Protein AF-A0A2D4F5A1-F1 (afdb_monomer_lite)

pLDDT: mean 72.66, std 23.2, range [33.03, 98.44]

Foldseek 3Di:
DDDDDDPDDDDDDDDDDDPPPPPPPPPPPPVQLQAADALDDHDPPPDDHDLVRDPDPVLVVLACPCPPNQDDADPPQGSGDPCSVVVSVVVVVVRNVVSCCVVPVVVVDDPDDDDDDDDDDDDDDDDDDDDDDDPPPPDDPPDPPPPPDDDDD

Sequence (153 aa):
VHGIQDFKQGLSTPGTSGAKSSVTSKYKLKDSIYIFEEGSLPPYRQMFYQLCDLKVESLQKIIHRNDDMEASCTERDGWCLPKTNDELRDTMSLMIKQIIRSQRPALFRNPSNTTEGKEQLTFESGEEEEEEEEEEVFKPSDGSENEMETEIL

Organism: Micrurus corallinus (NCBI:txid54390)

Structure (mmCIF, N/CA/C/O backbone):
data_AF-A0A2D4F5A1-F1
#
_entry.id   AF-A0A2D4F5A1-F1
#
loop_
_atom_site.group_PDB
_atom_site.id
_atom_site.type_symbol
_atom_site.label_atom_id
_atom_site.label_alt_id
_atom_site.label_comp_id
_atom_site.label_asym_id
_atom_site.label_entity_id
_atom_site.label_seq_id
_atom_site.pdbx_PDB_ins_code
_atom_site.Cartn_x
_atom_site.Cartn_y
_atom_site.Cartn_z
_atom_site.occupancy
_atom_site.B_iso_or_equiv
_atom_site.auth_seq_id
_atom_site.auth_comp_id
_atom_site.auth_asym_id
_atom_site.auth_atom_id
_atom_site.pdbx_PDB_model_num
ATOM 1 N N . VAL A 1 1 ? -0.478 -40.375 -24.632 1.00 44.53 1 VAL A N 1
ATOM 2 C CA . VAL A 1 1 ? -1.552 -40.537 -23.629 1.00 44.53 1 VAL A CA 1
ATOM 3 C C . VAL A 1 1 ? -1.005 -41.374 -22.482 1.00 44.53 1 VAL A C 1
ATOM 5 O O . VAL A 1 1 ? -0.934 -42.583 -22.601 1.00 44.53 1 VAL A O 1
ATOM 8 N N . HIS A 1 2 ? -0.536 -40.709 -21.434 1.00 42.78 2 HIS A N 1
ATOM 9 C CA . HIS A 1 2 ? -0.188 -41.249 -20.115 1.00 42.78 2 HIS A CA 1
ATOM 10 C C . HIS A 1 2 ? -0.539 -40.077 -19.187 1.00 42.78 2 HIS A C 1
ATOM 12 O O . HIS A 1 2 ? -0.058 -38.981 -19.439 1.00 42.78 2 HIS A O 1
ATOM 18 N N . GLY A 1 3 ? -1.442 -40.115 -18.221 1.00 37.84 3 GLY A N 1
ATOM 19 C CA . GLY A 1 3 ? -2.014 -41.186 -17.420 1.00 37.84 3 GLY A CA 1
ATOM 20 C C . GLY A 1 3 ? -2.177 -40.529 -16.049 1.00 37.84 3 GLY A C 1
ATOM 21 O O . GLY A 1 3 ? -1.194 -40.377 -15.335 1.00 37.84 3 GLY A O 1
ATOM 22 N N . ILE A 1 4 ? -3.374 -40.005 -15.778 1.00 48.91 4 ILE A N 1
ATOM 23 C CA . ILE A 1 4 ? -3.739 -39.260 -14.564 1.00 48.91 4 ILE A CA 1
ATOM 24 C C . ILE A 1 4 ? -3.560 -40.180 -13.350 1.00 48.91 4 ILE A C 1
ATOM 26 O O . ILE A 1 4 ? -4.018 -41.321 -13.386 1.00 48.91 4 ILE A O 1
ATOM 30 N N . GLN A 1 5 ? -2.919 -39.696 -12.284 1.00 45.91 5 GLN A N 1
ATOM 31 C CA . GLN A 1 5 ? -2.978 -40.342 -10.972 1.00 45.91 5 GLN A CA 1
ATOM 32 C C . GLN A 1 5 ? -3.488 -39.343 -9.935 1.00 45.91 5 GLN A C 1
ATOM 34 O O . GLN A 1 5 ? -2.747 -38.522 -9.400 1.00 45.91 5 GLN A O 1
ATOM 39 N N . ASP A 1 6 ? -4.792 -39.439 -9.692 1.00 44.41 6 ASP A N 1
ATOM 40 C CA . ASP A 1 6 ? -5.491 -38.882 -8.544 1.00 44.41 6 ASP A CA 1
ATOM 41 C C . ASP A 1 6 ? -5.033 -39.582 -7.256 1.00 44.41 6 ASP A C 1
ATOM 43 O O . ASP A 1 6 ? -5.226 -40.786 -7.086 1.00 44.41 6 ASP A O 1
ATOM 47 N N . PHE A 1 7 ? -4.484 -38.826 -6.306 1.00 38.66 7 PHE A N 1
ATOM 48 C CA . PHE A 1 7 ? -4.280 -39.291 -4.932 1.00 38.66 7 PHE A CA 1
ATOM 49 C C . PHE A 1 7 ? -5.478 -38.876 -4.065 1.00 38.66 7 PHE A C 1
ATOM 51 O O . PHE A 1 7 ? -5.482 -37.839 -3.401 1.00 38.66 7 PHE A O 1
ATOM 58 N N . LYS A 1 8 ? -6.526 -39.704 -4.075 1.00 48.03 8 LYS A N 1
ATOM 59 C CA . LYS A 1 8 ? -7.667 -39.648 -3.147 1.00 48.03 8 LYS A CA 1
ATOM 60 C C . LYS A 1 8 ? -7.952 -41.059 -2.633 1.00 48.03 8 LYS A C 1
ATOM 62 O O . LYS A 1 8 ? -8.357 -41.898 -3.425 1.00 48.03 8 LYS A O 1
ATOM 67 N N . GLN A 1 9 ? -7.779 -41.247 -1.318 1.00 38.88 9 GLN A N 1
ATOM 68 C CA . GLN A 1 9 ? -8.237 -42.319 -0.396 1.00 38.88 9 GLN A CA 1
ATOM 69 C C . GLN A 1 9 ? -7.059 -42.645 0.542 1.00 38.88 9 GLN A C 1
ATOM 71 O O . GLN A 1 9 ? -5.950 -42.851 0.079 1.00 38.88 9 GLN A O 1
ATOM 76 N N . GLY A 1 10 ? -7.149 -42.650 1.867 1.00 33.03 10 GLY A N 1
ATOM 77 C CA . GLY A 1 10 ? -8.279 -42.797 2.772 1.00 33.03 10 GLY A CA 1
ATOM 78 C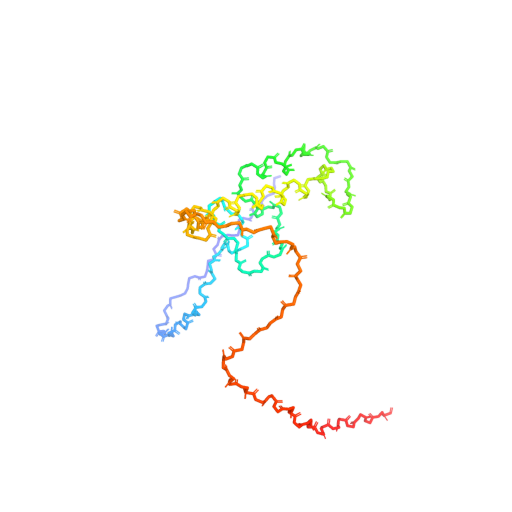 C . GLY A 1 10 ? -7.829 -43.784 3.852 1.00 33.03 10 GLY A C 1
ATOM 79 O O . GLY A 1 10 ? -7.678 -44.961 3.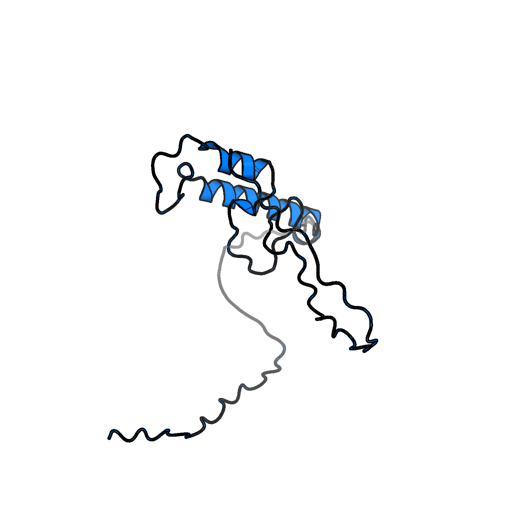555 1.00 33.03 10 GLY A O 1
ATOM 80 N N . LEU A 1 11 ? -7.590 -43.324 5.084 1.00 39.78 11 LEU A N 1
ATOM 81 C CA . LEU A 1 11 ? -7.474 -44.204 6.252 1.00 39.78 11 LEU A CA 1
ATOM 82 C C . LEU A 1 11 ? -8.548 -43.799 7.261 1.00 39.78 11 LEU A C 1
ATOM 84 O O . LEU A 1 11 ? -8.359 -42.928 8.106 1.00 39.78 11 LEU A O 1
ATOM 88 N N . SER A 1 12 ? -9.702 -44.439 7.126 1.00 41.38 12 SER A N 1
ATOM 89 C CA . SER A 1 12 ? -10.730 -44.493 8.156 1.00 41.38 12 SER A CA 1
ATOM 90 C C . SER A 1 12 ? -10.450 -45.733 9.003 1.00 41.38 12 SER A C 1
ATOM 92 O O . SER A 1 12 ? -10.564 -46.849 8.502 1.00 41.38 12 SER A O 1
ATOM 94 N N . THR A 1 13 ? -10.119 -45.563 10.280 1.00 45.59 13 THR A N 1
ATOM 95 C CA . THR A 1 13 ? -10.196 -46.643 11.278 1.00 45.59 13 THR A CA 1
ATOM 96 C C . THR A 1 13 ? -11.015 -46.166 12.477 1.00 45.59 13 THR A C 1
ATOM 98 O O . THR A 1 13 ? -10.824 -45.029 12.916 1.00 45.59 13 THR A O 1
ATOM 101 N N . PRO A 1 14 ? -11.942 -46.990 12.998 1.00 45.97 14 PRO A N 1
ATOM 102 C CA . PRO A 1 14 ? -12.907 -46.573 14.005 1.00 45.97 14 PRO A CA 1
ATOM 103 C C . PRO A 1 14 ? -12.347 -46.680 15.431 1.00 45.97 14 PRO A C 1
ATOM 105 O O . PRO A 1 14 ? -11.634 -47.619 15.761 1.00 45.97 14 PRO A O 1
ATOM 108 N N . GLY A 1 15 ? -12.771 -45.742 16.282 1.00 41.31 15 GLY A N 1
ATOM 109 C CA . GLY A 1 15 ? -13.062 -45.971 17.700 1.00 41.31 15 GLY A CA 1
ATOM 110 C C . GLY A 1 15 ? -11.898 -46.240 18.660 1.00 41.31 15 GLY A C 1
ATOM 111 O O . GLY A 1 15 ? -11.543 -47.384 18.912 1.00 41.31 15 GLY A O 1
ATOM 112 N N . THR A 1 16 ? -11.474 -45.204 19.387 1.00 38.31 16 THR A N 1
ATOM 113 C CA . THR A 1 16 ? -11.385 -45.324 20.850 1.00 38.31 16 THR A CA 1
ATOM 114 C C . THR A 1 16 ? -11.692 -43.981 21.504 1.00 38.31 16 THR A C 1
ATOM 116 O O . THR A 1 16 ? -11.058 -42.956 21.251 1.00 38.31 16 THR A O 1
ATOM 119 N N . SER A 1 17 ? -12.751 -43.986 22.303 1.00 52.12 17 SER A N 1
ATOM 120 C CA . SER A 1 17 ? -13.214 -42.898 23.148 1.00 52.12 17 SER A CA 1
ATOM 121 C C . SER A 1 17 ? -12.219 -42.672 24.284 1.00 52.12 17 SER A C 1
ATOM 123 O O . SER A 1 17 ? -12.350 -43.235 25.367 1.00 52.12 17 SER A O 1
ATOM 125 N N . GLY A 1 18 ? -11.220 -41.832 24.032 1.00 39.53 18 GLY A N 1
ATOM 126 C CA . GLY A 1 18 ? -10.459 -41.156 25.072 1.00 39.53 18 GLY A CA 1
ATOM 127 C C . GLY A 1 18 ? -10.901 -39.703 25.111 1.00 39.53 18 GLY A C 1
ATOM 128 O O . GLY A 1 18 ? -10.467 -38.916 24.272 1.00 39.53 18 GLY A O 1
ATOM 129 N N . ALA A 1 19 ? -11.759 -39.347 26.068 1.00 52.84 19 ALA A N 1
ATOM 130 C CA . ALA A 1 19 ? -12.048 -37.958 26.404 1.00 52.84 19 ALA A CA 1
ATOM 131 C C . ALA A 1 19 ? -10.779 -37.320 26.990 1.00 52.84 19 ALA A C 1
ATOM 133 O O . ALA A 1 19 ? -10.625 -37.171 28.198 1.00 52.84 19 ALA A O 1
ATOM 134 N N . LYS A 1 20 ? -9.828 -36.976 26.120 1.00 49.47 20 LYS A N 1
ATOM 135 C CA . LYS A 1 20 ? -8.809 -35.990 26.441 1.00 49.47 20 LYS A CA 1
ATOM 136 C C . LYS A 1 20 ? -9.538 -34.665 26.352 1.00 49.47 20 LYS A C 1
ATOM 138 O O . LYS A 1 20 ? -9.960 -34.277 25.262 1.00 49.47 20 LYS A O 1
ATOM 143 N N . SER A 1 21 ? -9.751 -34.014 27.494 1.00 54.91 21 SER A N 1
ATOM 144 C CA . SER A 1 21 ? -10.105 -32.604 27.494 1.00 54.91 21 SER A CA 1
ATOM 145 C C . SER A 1 21 ? -9.078 -31.918 26.602 1.00 54.91 21 SER A C 1
ATOM 147 O O . SER A 1 21 ? -7.882 -31.888 26.895 1.00 54.91 21 SER A O 1
ATOM 149 N N . SER A 1 22 ? -9.528 -31.466 25.432 1.00 50.56 22 SER A N 1
ATOM 150 C CA . SER A 1 22 ? -8.748 -30.519 24.663 1.00 50.56 22 SER A CA 1
ATOM 151 C C . SER A 1 22 ? -8.596 -29.347 25.612 1.00 50.56 22 SER A C 1
ATOM 153 O O . SER A 1 22 ? -9.583 -28.694 25.955 1.00 50.56 22 SER A O 1
ATOM 155 N N . VAL A 1 23 ? -7.385 -29.159 26.137 1.00 51.62 23 VAL A N 1
ATOM 156 C CA . VAL A 1 23 ? -7.003 -27.892 26.737 1.00 51.62 23 VAL A CA 1
ATOM 157 C C . VAL A 1 23 ? -7.197 -26.904 25.603 1.00 51.62 23 VAL A C 1
ATOM 159 O O . VAL A 1 23 ? -6.357 -26.782 24.715 1.00 51.62 23 VAL A O 1
ATOM 162 N N . THR A 1 24 ? -8.373 -26.284 25.561 1.00 52.59 24 THR A N 1
ATOM 163 C CA . THR A 1 24 ? -8.638 -25.193 24.647 1.00 52.59 24 THR A CA 1
ATOM 164 C C . THR A 1 24 ? -7.642 -24.135 25.056 1.00 52.59 24 THR A C 1
ATOM 166 O O . THR A 1 24 ? -7.783 -23.535 26.127 1.00 52.59 24 THR A O 1
ATOM 169 N N . SER A 1 25 ? -6.590 -23.976 24.253 1.00 54.03 25 SER A N 1
ATOM 170 C CA . SER A 1 25 ? -5.684 -22.852 24.391 1.00 54.03 25 SER A CA 1
ATOM 171 C C . SER A 1 25 ? -6.567 -21.613 24.489 1.00 54.03 25 SER A C 1
ATOM 173 O O . SER A 1 25 ? -7.383 -21.353 23.601 1.00 54.03 25 SER A O 1
ATOM 175 N N . LYS A 1 26 ? -6.476 -20.896 25.615 1.00 56.94 26 LYS A N 1
ATOM 176 C CA . LYS A 1 26 ? -7.265 -19.677 25.871 1.00 56.94 26 LYS A CA 1
ATOM 177 C C . LYS A 1 26 ? -7.001 -18.615 24.795 1.00 56.94 26 LYS A C 1
ATOM 179 O O . LYS A 1 26 ? -7.789 -17.695 24.609 1.00 56.94 26 LYS A O 1
ATOM 184 N N . TYR A 1 27 ? -5.920 -18.805 24.046 1.00 54.09 27 TYR A N 1
ATOM 185 C CA . TYR A 1 27 ? -5.581 -18.124 22.817 1.00 54.09 27 TYR A CA 1
ATOM 186 C C . TYR A 1 27 ? -6.184 -18.899 21.641 1.00 54.09 27 TYR A C 1
ATOM 188 O O . TYR A 1 27 ? -5.494 -19.646 20.948 1.00 54.09 27 TYR A O 1
ATOM 196 N N . LYS A 1 28 ? -7.488 -18.726 21.392 1.00 53.41 28 LYS A N 1
ATOM 197 C CA . LYS A 1 28 ? -7.970 -18.926 20.023 1.00 53.41 28 LYS A CA 1
ATOM 198 C C . LYS A 1 28 ? -7.262 -17.867 19.185 1.00 53.41 28 LYS A C 1
ATOM 200 O O . LYS A 1 28 ? -7.591 -16.687 19.318 1.00 53.41 28 LYS A O 1
ATOM 205 N N . LEU A 1 29 ? -6.258 -18.267 18.400 1.00 57.75 29 LEU A N 1
ATOM 206 C CA . LEU A 1 29 ? -5.740 -17.408 17.341 1.00 57.75 29 LEU A CA 1
ATOM 207 C C . LEU A 1 29 ? -6.965 -16.970 16.537 1.00 57.75 29 LEU A C 1
ATOM 209 O O . LEU A 1 29 ? -7.700 -17.803 16.016 1.00 57.75 29 LEU A O 1
ATOM 213 N N . LYS A 1 30 ? -7.256 -15.670 16.529 1.00 68.88 30 LYS A N 1
ATOM 214 C CA . LYS A 1 30 ? -8.197 -15.143 15.548 1.00 68.88 30 LYS A CA 1
ATOM 215 C C . LYS A 1 30 ? -7.456 -15.268 14.224 1.00 68.88 30 LYS A C 1
ATOM 217 O O . LYS A 1 30 ? -6.392 -14.670 14.086 1.00 68.88 30 LYS A O 1
ATOM 222 N N . ASP A 1 31 ? -7.984 -16.051 13.293 1.00 64.88 31 ASP A N 1
ATOM 223 C CA . ASP A 1 31 ? -7.270 -16.480 12.079 1.00 64.88 31 ASP A CA 1
ATOM 224 C C . ASP A 1 31 ? -6.872 -15.342 11.110 1.00 64.88 31 ASP A C 1
ATOM 226 O O . ASP A 1 31 ? -6.286 -15.604 10.063 1.00 64.88 31 ASP A O 1
ATOM 230 N N . SER A 1 32 ? -7.111 -14.076 11.472 1.00 76.06 32 SER A N 1
ATOM 231 C CA . SER A 1 32 ? -6.929 -12.904 10.608 1.00 76.06 32 SER A CA 1
ATOM 232 C C . SER A 1 32 ? -6.233 -11.715 11.286 1.00 76.06 32 SER A C 1
ATOM 234 O O . SER A 1 32 ? -6.372 -10.590 10.829 1.00 76.06 32 SER A O 1
ATOM 236 N N . ILE A 1 33 ? -5.490 -11.916 12.383 1.00 85.38 33 ILE A N 1
ATOM 237 C CA . ILE A 1 33 ? -4.768 -10.821 13.083 1.00 85.38 33 ILE A CA 1
ATOM 238 C C . ILE A 1 33 ? -3.767 -10.104 12.157 1.00 85.38 33 ILE A C 1
ATOM 240 O O . ILE A 1 33 ? -3.513 -8.916 12.324 1.00 85.38 33 ILE A O 1
ATOM 244 N N . TYR A 1 34 ? -3.221 -10.825 11.178 1.00 89.44 34 TYR A N 1
ATOM 245 C CA . TYR A 1 34 ? -2.264 -10.323 10.192 1.00 89.44 34 TYR A CA 1
ATOM 246 C C . TYR A 1 34 ? -2.929 -9.683 8.963 1.00 89.44 34 TYR A C 1
ATOM 248 O O . TYR A 1 34 ? -2.223 -9.171 8.106 1.00 89.44 34 TYR A O 1
ATOM 256 N N . ILE A 1 35 ? -4.262 -9.696 8.867 1.00 93.50 35 ILE A N 1
ATOM 257 C CA . ILE A 1 35 ? -5.007 -9.184 7.715 1.00 93.50 35 ILE A CA 1
ATOM 258 C C . ILE A 1 35 ? -5.531 -7.791 8.049 1.00 93.50 35 ILE A C 1
ATOM 260 O O . ILE A 1 35 ? -6.181 -7.596 9.076 1.00 93.50 35 ILE A O 1
ATOM 264 N N . PHE A 1 36 ? -5.268 -6.822 7.175 1.00 94.88 36 PHE A N 1
ATOM 265 C CA . PHE A 1 36 ? -5.829 -5.484 7.312 1.00 94.88 36 PHE A CA 1
ATOM 266 C C . PHE A 1 36 ? -7.137 -5.391 6.528 1.00 94.88 36 PHE A C 1
ATOM 268 O O . PHE A 1 36 ? -7.135 -5.424 5.297 1.00 94.88 36 PHE A O 1
ATOM 275 N N . GLU A 1 37 ? -8.248 -5.259 7.248 1.00 94.12 37 GLU A N 1
ATOM 276 C CA . GLU A 1 37 ? -9.594 -5.158 6.681 1.00 94.12 37 GLU A CA 1
ATOM 277 C C . GLU A 1 37 ? -10.252 -3.833 7.074 1.00 94.12 37 GLU A C 1
ATOM 279 O O . GLU A 1 37 ? -9.962 -3.241 8.121 1.00 94.12 37 GLU A O 1
ATOM 284 N N . GLU A 1 38 ? -11.170 -3.360 6.238 1.00 92.81 38 GLU A N 1
ATOM 285 C CA . GLU A 1 38 ? -11.874 -2.106 6.469 1.00 92.81 38 GLU A CA 1
ATOM 286 C C . GLU A 1 38 ? -12.675 -2.117 7.785 1.00 92.81 38 GLU A C 1
ATOM 288 O O . GLU A 1 38 ? -13.292 -3.109 8.166 1.00 92.81 38 GLU A O 1
ATOM 293 N N . GLY A 1 39 ? -12.645 -0.998 8.516 1.00 90.62 39 GLY A N 1
ATOM 294 C CA . GLY A 1 39 ? -13.347 -0.853 9.796 1.00 90.62 39 GLY A CA 1
ATOM 295 C C . GLY A 1 39 ? -12.665 -1.526 10.995 1.00 90.62 39 GLY A C 1
ATOM 296 O O . GLY A 1 39 ? -13.107 -1.329 12.131 1.00 90.62 39 GLY A O 1
ATOM 297 N N . SER A 1 40 ? -11.575 -2.268 10.780 1.00 89.00 40 SER A N 1
ATOM 298 C CA . SER A 1 40 ? -10.808 -2.914 11.846 1.00 89.00 40 SER A CA 1
ATOM 299 C C . SER A 1 40 ? -9.631 -2.053 12.319 1.00 89.00 40 SER A C 1
ATOM 301 O O . SER A 1 40 ? -8.981 -1.357 11.538 1.00 89.00 40 SER A O 1
ATOM 303 N N . LEU A 1 41 ? -9.355 -2.076 13.628 1.00 91.31 41 LEU A N 1
ATOM 304 C CA . LEU A 1 41 ? -8.119 -1.506 14.165 1.00 91.31 41 LEU A CA 1
ATOM 305 C C . LEU A 1 41 ? -7.028 -2.582 14.162 1.00 91.31 41 LEU A C 1
ATOM 307 O O . LEU A 1 41 ? -7.294 -3.686 14.647 1.00 91.31 41 LEU A O 1
ATOM 311 N N . PRO A 1 42 ? -5.807 -2.260 13.696 1.00 90.69 42 PRO A N 1
ATOM 312 C CA . PRO A 1 42 ? -4.665 -3.147 13.834 1.00 90.69 42 PRO A CA 1
ATOM 313 C C . PRO A 1 42 ? -4.463 -3.618 15.281 1.00 90.69 42 PRO A C 1
ATOM 315 O O . PRO A 1 42 ? -4.683 -2.842 16.220 1.00 90.69 42 PRO A O 1
ATOM 318 N N . PRO A 1 43 ? -3.985 -4.856 15.478 1.00 87.50 43 PRO A N 1
ATOM 319 C CA . PRO A 1 43 ? -3.498 -5.319 16.770 1.00 87.50 43 PRO A CA 1
ATOM 320 C C . PRO A 1 43 ? -2.427 -4.380 17.342 1.00 87.50 43 PRO A C 1
ATOM 322 O O . PRO A 1 43 ? -1.695 -3.708 16.609 1.00 87.50 43 PRO A O 1
ATOM 325 N N . TYR A 1 44 ? -2.317 -4.344 18.671 1.00 84.69 44 TYR A N 1
ATOM 326 C CA . TYR A 1 44 ? -1.329 -3.507 19.350 1.00 84.69 44 TYR A CA 1
ATOM 327 C C . TYR A 1 44 ? 0.090 -3.819 18.849 1.00 84.69 44 TYR A C 1
ATOM 329 O O . TYR A 1 44 ? 0.499 -4.978 18.836 1.00 84.69 44 TYR A O 1
ATOM 337 N N . ARG A 1 45 ? 0.831 -2.772 18.453 1.00 85.25 45 ARG A N 1
ATOM 338 C CA . ARG A 1 45 ? 2.199 -2.842 17.897 1.00 85.25 45 ARG A CA 1
ATOM 339 C C . ARG A 1 45 ? 2.339 -3.613 16.577 1.00 85.25 45 ARG A C 1
ATOM 341 O O . ARG A 1 45 ? 3.434 -4.071 16.263 1.00 85.25 45 ARG A O 1
ATOM 348 N N . GLN A 1 46 ? 1.288 -3.717 15.764 1.00 91.19 46 GLN A N 1
ATOM 349 C CA . GLN A 1 46 ? 1.445 -4.239 14.405 1.00 91.19 46 GLN A CA 1
ATOM 350 C C . GLN A 1 46 ? 2.294 -3.274 13.561 1.00 91.19 46 GLN A C 1
ATOM 352 O O . GLN A 1 46 ? 1.853 -2.175 13.229 1.00 91.19 46 GLN A O 1
ATOM 357 N N . MET A 1 47 ? 3.526 -3.676 13.237 1.00 89.94 47 MET A N 1
ATOM 358 C CA . MET A 1 47 ? 4.492 -2.817 12.534 1.00 89.94 47 MET A CA 1
ATOM 359 C C . MET A 1 47 ? 4.506 -3.015 11.015 1.00 89.94 47 MET A C 1
ATOM 361 O O . MET A 1 47 ? 4.911 -2.107 10.288 1.00 89.94 47 MET A O 1
ATOM 365 N N . PHE A 1 48 ? 4.089 -4.183 10.525 1.00 92.19 48 PHE A N 1
ATOM 366 C CA . PHE A 1 48 ? 4.177 -4.538 9.110 1.00 92.19 48 PHE A CA 1
ATOM 367 C C . PHE A 1 48 ? 2.985 -5.380 8.655 1.00 92.19 48 PHE A C 1
ATOM 369 O O . PHE A 1 48 ? 2.404 -6.126 9.437 1.00 92.19 48 PHE A O 1
ATOM 376 N N . TYR A 1 49 ? 2.657 -5.263 7.373 1.00 95.06 49 TYR A N 1
ATOM 377 C CA . TYR A 1 49 ? 1.698 -6.099 6.656 1.00 95.06 49 TYR A CA 1
ATOM 378 C C . TYR A 1 49 ? 2.338 -6.542 5.345 1.00 95.06 49 TYR A C 1
ATOM 380 O O . TYR A 1 49 ? 3.152 -5.802 4.783 1.00 95.06 49 TYR A O 1
ATOM 388 N N . GLN A 1 50 ? 1.968 -7.719 4.846 1.00 95.75 50 GLN A N 1
ATOM 389 C CA . GLN A 1 50 ? 2.282 -8.090 3.470 1.00 95.75 50 GLN A CA 1
ATOM 390 C C . GLN A 1 50 ? 1.237 -7.464 2.542 1.00 95.75 50 GLN A C 1
ATOM 392 O O . GLN A 1 50 ? 0.084 -7.285 2.928 1.00 95.75 50 GLN A O 1
ATOM 397 N N . LEU A 1 51 ? 1.617 -7.132 1.305 1.00 97.25 51 LEU A N 1
ATOM 398 C CA . LEU A 1 51 ? 0.690 -6.497 0.357 1.00 97.25 51 LEU A CA 1
ATOM 399 C C . LEU A 1 51 ? -0.543 -7.375 0.071 1.00 97.25 51 LEU A C 1
ATOM 401 O O . LEU A 1 51 ? -1.650 -6.857 -0.054 1.00 97.25 51 LEU A O 1
ATOM 405 N N . CYS A 1 52 ? -0.375 -8.702 0.056 1.00 96.25 52 CYS A N 1
ATOM 406 C CA . CYS A 1 52 ? -1.470 -9.665 -0.102 1.00 96.25 52 CYS A CA 1
ATOM 407 C C . CYS A 1 52 ? -2.441 -9.713 1.091 1.00 96.25 52 CYS A C 1
ATOM 409 O O . CYS A 1 52 ? -3.564 -10.194 0.941 1.00 96.25 52 CYS A O 1
ATOM 411 N N . ASP A 1 53 ? -2.038 -9.197 2.254 1.00 95.81 53 ASP A N 1
ATOM 412 C CA . ASP A 1 53 ? -2.860 -9.174 3.467 1.00 95.81 53 ASP A CA 1
ATOM 413 C C . ASP A 1 53 ? -3.685 -7.883 3.597 1.00 95.81 53 ASP A C 1
ATOM 415 O O . ASP A 1 53 ? -4.508 -7.755 4.507 1.00 95.81 53 ASP A O 1
ATOM 419 N N . LEU A 1 54 ? -3.491 -6.914 2.694 1.00 96.88 54 LEU A N 1
ATOM 420 C CA . LEU A 1 54 ? -4.217 -5.643 2.682 1.00 96.88 54 LEU A CA 1
ATOM 421 C C . LEU A 1 54 ? -5.559 -5.779 1.952 1.00 96.88 54 LEU A C 1
ATOM 423 O O . LEU A 1 54 ? -5.697 -5.364 0.805 1.00 96.88 54 LEU A O 1
ATOM 427 N N . LYS A 1 55 ? -6.585 -6.320 2.607 1.00 95.81 55 LYS A N 1
ATOM 428 C CA . LYS A 1 55 ? -7.905 -6.578 2.002 1.00 95.81 55 LYS A CA 1
ATOM 429 C C . LYS A 1 55 ? -8.836 -5.364 2.056 1.00 95.81 55 LYS A C 1
ATOM 431 O O . LYS A 1 55 ? -9.941 -5.419 2.591 1.00 95.81 55 LYS A O 1
ATOM 436 N N . VAL A 1 56 ? -8.382 -4.257 1.477 1.00 96.81 56 VAL A N 1
ATOM 437 C CA . VAL A 1 56 ? -9.163 -3.024 1.307 1.00 96.81 56 VAL A CA 1
ATOM 438 C C . VAL A 1 56 ? -9.085 -2.612 -0.154 1.00 96.81 56 VAL A C 1
ATOM 440 O O . VAL A 1 56 ? -7.993 -2.457 -0.693 1.00 96.81 56 VAL A O 1
ATOM 443 N N . GLU A 1 57 ? -10.233 -2.403 -0.798 1.00 98.06 57 GLU A N 1
ATOM 444 C CA . GLU A 1 57 ? -10.308 -2.174 -2.247 1.00 98.06 57 GLU A CA 1
ATOM 445 C C . GLU A 1 57 ? -9.462 -0.975 -2.709 1.00 98.06 57 GLU A C 1
ATOM 447 O O . GLU A 1 57 ? -8.769 -1.049 -3.722 1.00 98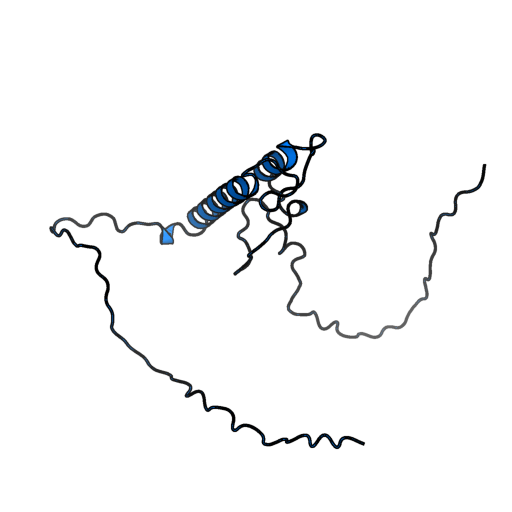.06 57 GLU A O 1
ATOM 452 N N . SER A 1 58 ? -9.474 0.128 -1.957 1.00 97.69 58 SER A N 1
ATOM 453 C CA . SER A 1 58 ? -8.669 1.314 -2.269 1.00 97.69 58 SER A CA 1
ATOM 454 C C . SER A 1 58 ? -7.162 1.050 -2.182 1.00 97.69 58 SER A C 1
ATOM 456 O O . SER A 1 58 ? -6.421 1.535 -3.033 1.00 97.69 58 SER A O 1
ATOM 458 N N . LEU A 1 59 ? -6.709 0.251 -1.209 1.00 98.31 59 LEU A N 1
ATOM 459 C CA . LEU A 1 59 ? -5.302 -0.140 -1.067 1.00 98.31 59 LEU A CA 1
ATOM 460 C C . LEU A 1 59 ? -4.885 -1.116 -2.171 1.00 98.31 59 LEU A C 1
ATOM 462 O O . LEU A 1 59 ? -3.838 -0.934 -2.784 1.00 98.31 59 LEU A O 1
ATOM 466 N N . GLN A 1 60 ? -5.729 -2.101 -2.482 1.00 98.38 60 GLN A N 1
ATOM 467 C CA . GLN A 1 60 ? -5.498 -3.040 -3.583 1.00 98.38 60 GLN A CA 1
ATOM 468 C C . GLN A 1 60 ? -5.368 -2.298 -4.920 1.00 98.38 60 GLN A C 1
ATOM 470 O O . GLN A 1 60 ? -4.436 -2.551 -5.676 1.00 98.38 60 GLN A O 1
ATOM 475 N N . LYS A 1 61 ? -6.212 -1.289 -5.179 1.00 98.44 61 LYS A N 1
ATOM 476 C CA . LYS A 1 61 ? -6.087 -0.424 -6.367 1.00 98.44 61 LYS A CA 1
ATOM 477 C C . LYS A 1 61 ? -4.750 0.309 -6.456 1.00 98.44 61 LYS A C 1
ATOM 479 O O . LYS A 1 61 ? -4.324 0.609 -7.563 1.00 98.44 61 LYS A O 1
ATOM 484 N N . ILE A 1 62 ? -4.127 0.650 -5.327 1.00 98.38 62 ILE A N 1
ATOM 485 C CA . ILE A 1 62 ? -2.804 1.291 -5.288 1.00 98.38 62 ILE A CA 1
ATOM 486 C C . ILE A 1 62 ? -1.708 0.263 -5.596 1.00 98.38 62 ILE A C 1
ATOM 488 O O . ILE A 1 62 ? -0.819 0.548 -6.395 1.00 98.38 62 ILE A O 1
ATOM 492 N N . ILE A 1 63 ? -1.802 -0.933 -5.007 1.00 98.25 63 ILE A N 1
ATOM 493 C CA . ILE A 1 63 ? -0.845 -2.035 -5.197 1.00 98.25 63 ILE A CA 1
ATOM 494 C C . ILE A 1 63 ? -0.806 -2.470 -6.664 1.00 98.25 63 ILE A C 1
ATOM 496 O O . ILE A 1 63 ? 0.271 -2.547 -7.247 1.00 98.25 63 ILE A O 1
ATOM 500 N N . HIS A 1 64 ? -1.979 -2.658 -7.270 1.00 97.94 64 HIS A N 1
ATOM 501 C CA . HIS A 1 64 ? -2.131 -3.208 -8.618 1.00 97.94 64 HIS A CA 1
ATOM 502 C C . HIS A 1 64 ? -1.871 -2.215 -9.763 1.00 97.94 64 HIS A C 1
ATOM 504 O O . HIS A 1 64 ? -2.137 -2.509 -10.926 1.00 97.94 64 HIS A O 1
ATOM 510 N N . ARG A 1 65 ? -1.368 -1.004 -9.480 1.00 97.81 65 ARG A N 1
ATOM 511 C CA . ARG A 1 65 ? -1.119 0.013 -10.525 1.00 97.81 65 ARG A CA 1
ATOM 512 C C . ARG A 1 65 ? -0.023 -0.373 -11.515 1.00 97.81 65 ARG A C 1
ATOM 514 O O . ARG A 1 65 ? 0.055 0.257 -12.567 1.00 97.81 65 ARG A O 1
ATOM 521 N N . ASN A 1 66 ? 0.839 -1.318 -11.147 1.00 97.38 66 ASN A N 1
ATOM 522 C CA . ASN A 1 66 ? 1.992 -1.726 -11.945 1.00 97.38 66 ASN A CA 1
ATOM 523 C C . ASN A 1 66 ? 1.903 -3.163 -12.463 1.00 97.38 66 ASN A C 1
ATOM 525 O O . ASN A 1 66 ? 2.889 -3.639 -13.021 1.00 97.38 66 ASN A O 1
ATOM 529 N N . ASP A 1 67 ? 0.774 -3.838 -12.249 1.00 97.31 67 ASP A N 1
ATOM 530 C CA . ASP A 1 67 ? 0.615 -5.241 -12.624 1.00 97.31 67 ASP A CA 1
ATOM 531 C C . ASP A 1 67 ? 0.918 -5.443 -14.113 1.00 97.31 67 ASP A C 1
ATOM 533 O O . ASP A 1 67 ? 0.486 -4.659 -14.964 1.00 97.31 67 ASP A O 1
ATOM 537 N N . ASP A 1 68 ? 1.680 -6.495 -14.411 1.00 97.44 68 ASP A N 1
ATOM 538 C CA . ASP A 1 68 ? 2.147 -6.882 -15.749 1.00 97.44 68 ASP A CA 1
ATOM 539 C C . ASP A 1 68 ? 3.061 -5.844 -16.442 1.00 97.44 68 ASP A C 1
ATOM 541 O O . ASP A 1 68 ? 3.445 -6.011 -17.606 1.00 97.44 68 ASP A O 1
ATOM 545 N N . MET A 1 69 ? 3.433 -4.769 -15.743 1.00 96.88 69 MET A N 1
ATOM 546 C CA . MET A 1 69 ? 4.300 -3.687 -16.222 1.00 96.88 69 MET A CA 1
ATOM 547 C C . MET A 1 69 ? 5.615 -3.589 -15.433 1.00 96.88 69 MET A C 1
ATOM 549 O O . MET A 1 69 ? 6.403 -2.656 -15.629 1.00 96.88 69 MET A O 1
ATOM 553 N N . GLU A 1 70 ? 5.891 -4.544 -14.546 1.00 96.19 70 GLU A N 1
ATOM 554 C CA . GLU A 1 70 ? 7.045 -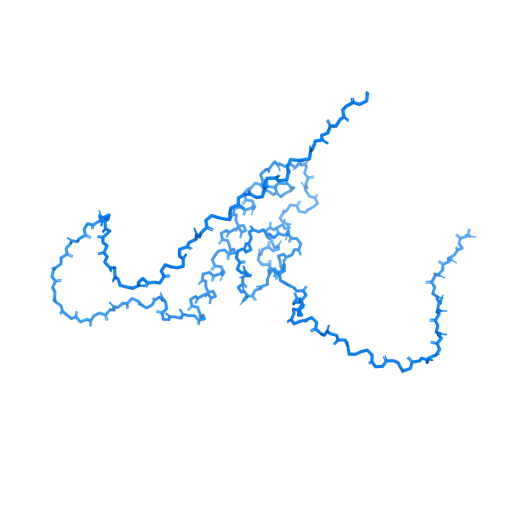4.524 -13.658 1.00 96.19 70 GLU A CA 1
ATOM 555 C C . GLU A 1 70 ? 8.361 -4.760 -14.415 1.00 96.19 70 GLU A C 1
ATOM 557 O O . GLU A 1 70 ? 8.687 -5.869 -14.834 1.00 96.19 70 GLU A O 1
ATOM 562 N N . ALA A 1 71 ? 9.167 -3.705 -14.561 1.00 95.81 71 ALA A N 1
ATOM 563 C CA . ALA A 1 71 ? 10.465 -3.785 -15.239 1.00 95.81 71 ALA A CA 1
ATOM 564 C C . ALA A 1 71 ? 11.660 -3.933 -14.278 1.00 95.81 71 ALA A C 1
ATOM 566 O O . ALA A 1 71 ? 12.688 -4.503 -14.643 1.00 95.81 71 ALA A O 1
ATOM 567 N N . SER A 1 72 ? 11.559 -3.398 -13.058 1.00 96.00 72 SER A N 1
ATOM 568 C CA . SER A 1 72 ? 12.659 -3.383 -12.087 1.00 96.00 72 SER A CA 1
ATOM 569 C C . SER A 1 72 ? 12.152 -3.336 -10.651 1.00 96.00 72 SER A C 1
ATOM 571 O O . SER A 1 72 ? 11.182 -2.635 -10.370 1.00 96.00 72 SER A O 1
ATOM 573 N N . CYS A 1 73 ? 12.866 -4.004 -9.747 1.00 97.62 73 CYS A N 1
ATOM 574 C CA . CYS A 1 73 ? 12.609 -3.977 -8.311 1.00 97.62 73 CYS A CA 1
ATOM 575 C C . CYS A 1 73 ? 13.531 -2.964 -7.618 1.00 97.62 73 CYS A C 1
ATOM 577 O O . CYS A 1 73 ? 14.746 -3.002 -7.815 1.00 97.62 73 CYS A O 1
ATOM 579 N N . THR A 1 74 ? 12.968 -2.065 -6.811 1.00 97.44 74 THR A N 1
ATOM 580 C CA . THR A 1 74 ? 13.716 -1.051 -6.049 1.00 97.44 74 THR A CA 1
ATOM 581 C C . THR A 1 74 ? 13.796 -1.407 -4.565 1.00 97.44 74 THR A C 1
ATOM 583 O O . THR A 1 74 ? 12.913 -2.074 -4.034 1.00 97.44 74 THR A O 1
ATOM 586 N N . GLU A 1 75 ? 14.817 -0.917 -3.855 1.00 97.38 75 GLU A N 1
ATOM 587 C CA . GLU A 1 75 ? 14.960 -1.157 -2.407 1.00 97.38 75 GLU A CA 1
ATOM 588 C C . GLU A 1 75 ? 13.812 -0.557 -1.574 1.00 97.38 75 GLU A C 1
ATOM 590 O O . GLU A 1 75 ? 13.477 -1.085 -0.517 1.00 97.38 75 GLU A O 1
ATOM 595 N N . ARG A 1 76 ? 13.206 0.545 -2.039 1.00 96.00 76 ARG A N 1
ATOM 596 C CA . ARG A 1 76 ? 12.181 1.290 -1.288 1.00 96.00 76 ARG A CA 1
ATOM 597 C C . ARG A 1 76 ? 10.762 0.783 -1.535 1.00 96.00 76 ARG A C 1
ATOM 599 O O . ARG A 1 76 ? 10.007 0.615 -0.583 1.00 96.00 76 ARG A O 1
ATOM 606 N N . ASP A 1 77 ? 10.395 0.586 -2.799 1.00 97.06 77 ASP A N 1
ATOM 607 C CA . ASP A 1 77 ? 9.015 0.295 -3.213 1.00 97.06 77 ASP A CA 1
ATOM 608 C C . ASP A 1 77 ? 8.862 -1.117 -3.808 1.00 97.06 77 ASP A C 1
ATOM 610 O O . ASP A 1 77 ? 7.764 -1.524 -4.189 1.00 97.06 77 ASP A O 1
ATOM 614 N N . GLY A 1 78 ? 9.949 -1.893 -3.874 1.00 96.62 78 GLY A N 1
ATOM 615 C CA . GLY A 1 78 ? 9.937 -3.224 -4.466 1.00 96.62 78 GLY A CA 1
ATOM 616 C C . GLY A 1 78 ? 9.562 -3.166 -5.945 1.00 96.62 78 GLY A C 1
ATOM 617 O O . GLY A 1 78 ? 10.112 -2.360 -6.698 1.00 96.62 78 GLY A O 1
ATOM 618 N N . TRP A 1 79 ? 8.620 -4.022 -6.342 1.00 97.75 79 TRP A N 1
ATOM 619 C CA . TRP A 1 79 ? 8.065 -4.100 -7.698 1.00 97.75 79 TRP A CA 1
ATOM 620 C C . TRP A 1 79 ? 6.952 -3.080 -7.979 1.00 97.75 79 TRP A C 1
ATOM 622 O O . TRP A 1 79 ? 6.477 -2.979 -9.110 1.00 97.75 79 TRP A O 1
ATOM 632 N N . CYS A 1 80 ? 6.524 -2.324 -6.970 1.00 97.69 80 CYS A N 1
ATOM 633 C CA . CYS A 1 80 ? 5.504 -1.301 -7.140 1.00 97.69 80 CYS A CA 1
ATOM 634 C C . CYS A 1 80 ? 6.093 -0.007 -7.727 1.00 97.69 80 CYS A C 1
ATOM 636 O O . CYS A 1 80 ? 7.307 0.202 -7.768 1.00 97.69 80 CYS A O 1
ATOM 638 N N . LEU A 1 81 ? 5.212 0.904 -8.149 1.00 97.38 81 LEU A N 1
ATOM 639 C CA . LEU A 1 81 ? 5.616 2.240 -8.587 1.00 97.38 81 LEU A CA 1
ATOM 640 C C . LEU A 1 81 ? 6.263 3.034 -7.432 1.00 97.38 81 LEU A C 1
ATOM 642 O O . LEU A 1 81 ? 5.925 2.807 -6.265 1.00 97.38 81 LEU A O 1
ATOM 646 N N . PRO A 1 82 ? 7.142 4.011 -7.723 1.00 97.88 82 PRO A N 1
ATOM 647 C CA . PRO A 1 82 ? 7.736 4.855 -6.691 1.00 97.88 82 PRO A CA 1
ATOM 648 C C . PRO A 1 82 ? 6.684 5.513 -5.788 1.00 97.88 82 PRO A C 1
ATOM 650 O O . PRO A 1 82 ? 5.691 6.043 -6.289 1.00 97.88 82 PRO A O 1
ATOM 653 N N . LYS A 1 83 ? 6.949 5.550 -4.475 1.00 97.88 83 LYS A N 1
ATOM 654 C CA . LYS A 1 83 ? 6.071 6.100 -3.417 1.00 97.88 83 LYS A CA 1
ATOM 655 C C . LYS A 1 83 ? 4.814 5.285 -3.101 1.00 97.88 83 LYS A C 1
ATOM 657 O O . LYS A 1 83 ? 4.004 5.735 -2.289 1.00 97.88 83 LYS A O 1
ATOM 662 N N . THR A 1 84 ? 4.653 4.093 -3.674 1.00 98.12 84 THR A N 1
ATOM 663 C CA . THR A 1 84 ? 3.518 3.216 -3.347 1.00 98.12 84 THR A CA 1
ATOM 664 C C . THR A 1 84 ? 3.470 2.928 -1.844 1.00 98.12 84 THR A C 1
ATOM 666 O O . THR A 1 84 ? 2.398 2.981 -1.244 1.00 98.12 84 THR A O 1
ATOM 669 N N . ASN A 1 85 ? 4.620 2.683 -1.199 1.00 97.50 85 ASN A N 1
ATOM 670 C CA . ASN A 1 85 ? 4.645 2.387 0.237 1.00 97.50 85 ASN A CA 1
ATOM 671 C C . ASN A 1 85 ? 4.155 3.569 1.093 1.00 97.50 85 ASN A C 1
ATOM 673 O O . ASN A 1 85 ? 3.405 3.365 2.047 1.00 97.50 85 ASN A O 1
ATOM 677 N N . ASP A 1 86 ? 4.545 4.793 0.730 1.00 98.12 86 ASP A N 1
ATOM 678 C CA . ASP A 1 86 ? 4.140 6.014 1.433 1.00 98.12 86 ASP A CA 1
ATOM 679 C C . ASP A 1 86 ? 2.626 6.248 1.285 1.00 98.12 86 ASP A C 1
ATOM 681 O O . ASP A 1 86 ? 1.928 6.451 2.279 1.00 98.12 86 ASP A O 1
ATOM 685 N N . GLU A 1 87 ? 2.089 6.113 0.066 1.00 98.31 87 GLU A N 1
ATOM 686 C CA . GLU A 1 87 ? 0.654 6.278 -0.208 1.00 98.31 87 GLU A CA 1
ATOM 687 C C . GLU A 1 87 ? -0.205 5.258 0.558 1.00 98.31 87 GLU A C 1
ATOM 689 O O . GLU A 1 87 ? -1.254 5.605 1.112 1.00 98.31 87 GLU A O 1
ATOM 694 N N . LEU A 1 88 ? 0.255 4.005 0.651 1.00 98.12 88 LEU A N 1
ATOM 695 C CA . LEU A 1 88 ? -0.405 2.973 1.452 1.00 98.12 88 LEU A CA 1
ATOM 696 C C . LEU A 1 88 ? -0.401 3.334 2.943 1.00 98.12 88 LEU A C 1
ATOM 698 O O . LEU A 1 88 ? -1.449 3.265 3.589 1.00 98.12 88 LEU A O 1
ATOM 702 N N . ARG A 1 89 ? 0.746 3.759 3.493 1.00 97.44 89 ARG A N 1
ATOM 703 C CA . ARG A 1 89 ? 0.864 4.152 4.910 1.00 97.44 89 ARG A CA 1
ATOM 704 C C . ARG A 1 89 ? -0.038 5.326 5.258 1.00 97.44 89 ARG A C 1
ATOM 706 O O . ARG A 1 89 ? -0.708 5.283 6.294 1.00 97.44 89 ARG A O 1
ATOM 713 N N . ASP A 1 90 ? -0.080 6.344 4.408 1.00 98.25 90 ASP A N 1
ATOM 714 C CA . ASP A 1 90 ? -0.916 7.526 4.611 1.00 98.25 90 ASP A CA 1
ATOM 715 C C . ASP A 1 90 ? -2.402 7.164 4.567 1.00 98.25 90 ASP A C 1
ATOM 717 O O . ASP A 1 90 ? -3.172 7.555 5.452 1.00 98.25 90 ASP A O 1
ATOM 721 N N . THR A 1 91 ? -2.795 6.338 3.593 1.00 98.06 91 THR A N 1
ATOM 722 C CA . THR A 1 91 ? -4.176 5.867 3.446 1.00 98.06 91 THR A CA 1
ATOM 723 C C . THR A 1 91 ? -4.606 5.034 4.654 1.00 98.06 91 THR A C 1
ATOM 725 O O . THR A 1 91 ? -5.628 5.331 5.276 1.00 98.06 91 THR A O 1
ATOM 728 N N . MET A 1 92 ? -3.803 4.046 5.063 1.00 97.19 92 MET A N 1
ATOM 729 C CA . MET A 1 92 ? -4.076 3.230 6.253 1.00 97.19 92 MET A CA 1
ATOM 730 C C . MET A 1 92 ? -4.151 4.087 7.522 1.00 97.19 92 MET A C 1
ATOM 732 O O . MET A 1 92 ? -5.055 3.914 8.340 1.00 97.19 92 MET A O 1
ATOM 736 N N . SER A 1 93 ? -3.244 5.054 7.676 1.00 95.75 93 SER A N 1
ATOM 737 C CA . SER A 1 93 ? -3.239 5.974 8.817 1.00 95.75 93 SER A CA 1
ATOM 738 C C . SER A 1 93 ? -4.514 6.811 8.881 1.00 95.75 93 SER A C 1
ATOM 740 O O . SER A 1 93 ? -5.062 7.022 9.966 1.00 95.75 93 SER A O 1
ATOM 742 N N . LEU A 1 94 ? -5.009 7.282 7.734 1.00 96.81 94 LEU A N 1
ATOM 743 C CA . LEU A 1 94 ? -6.266 8.018 7.658 1.00 96.81 94 LEU A CA 1
ATOM 744 C C . LEU A 1 94 ? -7.458 7.130 8.034 1.00 96.81 94 LEU A C 1
ATOM 746 O O . LEU A 1 94 ? -8.274 7.546 8.858 1.00 96.81 94 LEU A O 1
ATOM 750 N N . MET A 1 95 ? -7.521 5.907 7.502 1.00 96.75 95 MET A N 1
ATOM 751 C CA . MET A 1 95 ? -8.567 4.936 7.841 1.00 96.75 95 MET A CA 1
ATOM 752 C C . MET A 1 95 ? -8.593 4.650 9.346 1.00 96.75 95 MET A C 1
ATOM 754 O O . MET A 1 95 ? -9.641 4.740 9.982 1.00 96.75 95 MET A O 1
ATOM 758 N N . ILE A 1 96 ? -7.433 4.396 9.955 1.00 95.00 96 ILE A N 1
ATOM 759 C CA . ILE A 1 96 ? -7.317 4.151 11.399 1.00 95.00 96 ILE A CA 1
ATOM 760 C C . ILE A 1 96 ? -7.801 5.369 12.194 1.00 95.00 96 ILE A C 1
ATOM 762 O O . ILE A 1 96 ? -8.617 5.224 13.105 1.00 95.00 96 ILE A O 1
ATOM 766 N N . LYS A 1 97 ? -7.362 6.584 11.837 1.00 94.12 97 LYS A N 1
ATOM 767 C CA . LYS A 1 97 ? -7.819 7.824 12.491 1.00 94.12 97 LYS A CA 1
ATOM 768 C C . LYS A 1 97 ? -9.339 7.978 12.405 1.00 94.12 97 LYS A C 1
ATOM 770 O O . LYS A 1 97 ? -9.962 8.351 13.397 1.00 94.12 97 LYS A O 1
ATOM 775 N N . GLN A 1 98 ? -9.940 7.678 11.255 1.00 95.12 98 GLN A N 1
ATOM 776 C CA . GLN A 1 98 ? -11.393 7.712 11.075 1.00 95.12 98 GLN A CA 1
ATOM 777 C C . GLN A 1 98 ? -12.096 6.687 11.971 1.00 95.12 98 GLN A C 1
ATOM 779 O O . GLN A 1 98 ? -13.042 7.044 12.669 1.00 95.12 98 GLN A O 1
ATOM 784 N N . ILE A 1 99 ? -11.595 5.450 12.033 1.00 94.56 99 ILE A N 1
ATOM 785 C CA . ILE A 1 99 ? -12.159 4.395 12.885 1.00 94.56 99 ILE A CA 1
ATOM 786 C C . ILE A 1 99 ? -12.108 4.802 14.365 1.00 94.56 99 ILE A C 1
ATOM 788 O O . ILE A 1 99 ? -13.120 4.702 15.061 1.00 94.56 99 ILE A O 1
ATOM 792 N N . ILE A 1 100 ? -10.971 5.314 14.854 1.00 92.88 100 ILE A N 1
ATOM 793 C CA . ILE A 1 100 ? -10.836 5.744 16.257 1.00 92.88 100 ILE A CA 1
ATOM 794 C C . ILE A 1 100 ? -11.795 6.905 16.559 1.00 92.88 100 ILE A C 1
ATOM 796 O O . ILE A 1 100 ? -12.463 6.874 17.592 1.00 92.88 100 ILE A O 1
ATOM 800 N N . ARG A 1 101 ? -11.912 7.899 15.666 1.00 92.81 101 ARG A N 1
ATOM 801 C CA . ARG A 1 101 ? -12.845 9.031 15.839 1.00 92.81 101 ARG A CA 1
ATOM 802 C C . ARG A 1 101 ? -14.301 8.572 15.920 1.00 92.81 101 ARG A C 1
ATOM 804 O O . ARG A 1 101 ? -15.047 9.101 16.738 1.00 92.81 101 ARG A O 1
ATOM 811 N N . SER A 1 102 ? -14.682 7.578 15.120 1.00 91.69 102 SER A N 1
ATOM 812 C CA . SER A 1 102 ? -16.033 7.011 15.125 1.00 91.69 102 SER A CA 1
ATOM 813 C C . SER A 1 102 ? -16.318 6.157 16.364 1.00 91.69 102 SER A C 1
ATOM 815 O O . SER A 1 102 ? -17.402 6.247 16.930 1.00 91.69 102 SER A O 1
ATOM 817 N N . GLN A 1 103 ? -15.358 5.342 16.815 1.00 90.25 103 GLN A N 1
ATOM 818 C CA . GLN A 1 103 ? -15.547 4.440 17.961 1.00 90.25 103 GLN A CA 1
ATOM 819 C C . GLN A 1 103 ? -15.367 5.129 19.321 1.00 90.25 103 GLN A C 1
ATOM 821 O O . GLN A 1 103 ? -15.943 4.690 20.315 1.00 90.25 103 GLN A O 1
ATOM 826 N N . ARG A 1 104 ? -14.548 6.185 19.395 1.00 87.38 104 ARG A N 1
ATOM 827 C CA . ARG A 1 104 ? -14.216 6.901 20.639 1.00 87.38 104 ARG A CA 1
ATOM 828 C C . ARG A 1 104 ? -14.312 8.422 20.456 1.00 87.38 104 ARG A C 1
ATOM 830 O O . ARG A 1 104 ? -13.301 9.117 20.573 1.00 87.38 104 ARG A O 1
ATOM 837 N N . PRO A 1 105 ? -1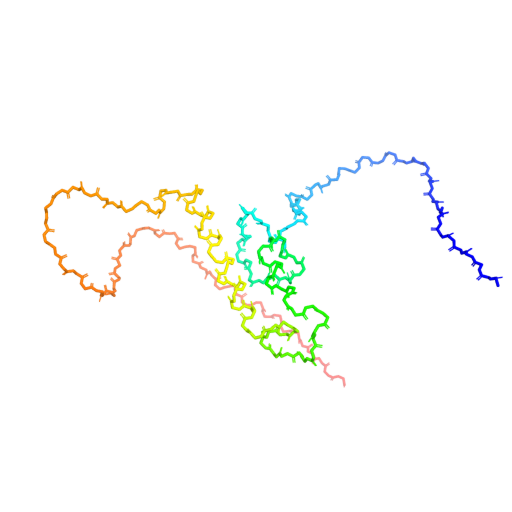5.515 8.975 20.218 1.00 80.00 105 PRO A N 1
ATOM 838 C CA . PRO A 1 105 ? -15.687 10.407 19.960 1.00 80.00 105 PRO A CA 1
ATOM 839 C C . PRO A 1 105 ? -15.263 11.290 21.145 1.00 80.00 105 PRO A C 1
ATOM 841 O O . PRO A 1 105 ? -14.812 12.415 20.943 1.00 80.00 105 PRO A O 1
ATOM 844 N N . ALA A 1 106 ? -15.350 10.777 22.379 1.00 79.38 106 ALA A N 1
ATOM 845 C CA . ALA A 1 106 ? -14.961 11.502 23.589 1.00 79.38 106 ALA A CA 1
ATOM 846 C C . ALA A 1 106 ? -13.466 11.872 23.633 1.00 79.38 106 ALA A C 1
ATOM 848 O O . ALA A 1 106 ? -13.134 12.924 24.165 1.00 79.38 106 ALA A O 1
ATOM 849 N N . LEU A 1 107 ? -12.580 11.072 23.018 1.00 74.75 107 LEU A N 1
ATOM 850 C CA . LEU A 1 107 ? -11.139 11.367 22.953 1.00 74.75 107 LEU A CA 1
ATOM 851 C C . LEU A 1 107 ? -10.807 12.577 22.064 1.00 74.75 107 LEU A C 1
ATOM 853 O O . LEU A 1 107 ? -9.691 13.079 22.103 1.00 74.75 107 LEU A O 1
ATOM 857 N N . PHE A 1 108 ? -11.762 13.038 21.252 1.00 70.50 108 PHE A N 1
ATOM 858 C CA . PHE A 1 108 ? -11.578 14.145 20.312 1.00 70.50 108 PHE A CA 1
ATOM 859 C C . PHE A 1 108 ? -12.533 15.313 20.575 1.00 70.50 108 PHE A C 1
ATOM 861 O O . PHE A 1 108 ? -12.667 16.200 19.730 1.00 70.50 108 PHE A O 1
ATOM 868 N N . ARG A 1 109 ? -13.226 15.321 21.719 1.00 74.88 109 ARG A N 1
ATOM 869 C CA . ARG A 1 109 ? -14.071 16.445 22.113 1.00 74.88 109 ARG A CA 1
ATOM 870 C C . ARG A 1 109 ? -13.192 17.517 22.750 1.00 74.88 109 ARG A C 1
ATOM 872 O O . ARG A 1 109 ? -12.761 17.363 23.887 1.00 74.88 109 ARG A O 1
ATOM 879 N N . ASN A 1 110 ? -12.954 18.612 22.032 1.00 68.69 110 ASN A N 1
ATOM 880 C CA . ASN A 1 110 ? -12.360 19.800 22.638 1.00 68.69 110 ASN A CA 1
ATOM 881 C C . ASN A 1 110 ? -13.297 20.325 23.745 1.00 68.69 110 ASN A C 1
ATOM 883 O O . ASN A 1 110 ? -14.514 20.380 23.525 1.00 68.69 110 ASN A O 1
ATOM 887 N N . PRO A 1 111 ? -12.773 20.739 24.909 1.00 59.88 111 PRO A N 1
ATOM 888 C CA . PRO A 1 111 ? -13.565 21.449 25.902 1.00 59.88 111 PRO A CA 1
ATOM 889 C C . PRO A 1 111 ? -13.899 22.837 25.342 1.00 59.88 111 PRO A C 1
ATOM 891 O O . PRO A 1 111 ? -13.093 23.756 25.409 1.00 59.88 111 PRO A O 1
ATOM 894 N N . SER A 1 112 ? -15.063 22.997 24.713 1.00 55.62 112 SER A N 1
ATOM 895 C CA . SER A 1 112 ? -15.504 24.302 24.222 1.00 55.62 112 SER A CA 1
ATOM 896 C C . SER A 1 112 ? -16.500 24.948 25.190 1.00 55.62 112 SER A C 1
ATOM 898 O O . SER A 1 112 ? -17.620 24.456 25.335 1.00 55.62 112 SER A O 1
ATOM 900 N N . ASN A 1 113 ? -16.096 26.112 25.708 1.00 49.25 113 ASN A N 1
ATOM 901 C CA . ASN A 1 113 ? -16.917 27.295 26.005 1.00 49.25 113 ASN A CA 1
ATOM 902 C C . ASN A 1 113 ? -17.628 27.374 27.371 1.00 49.25 113 ASN A C 1
ATOM 904 O O . ASN A 1 113 ? -18.854 27.340 27.448 1.00 49.25 113 ASN A O 1
ATOM 908 N N . THR A 1 114 ? -16.858 27.661 28.423 1.00 42.09 114 THR A N 1
ATOM 909 C CA . THR A 1 114 ? -17.272 28.627 29.458 1.00 42.09 114 THR A CA 1
ATOM 910 C C . THR A 1 114 ? -16.454 29.906 29.276 1.00 42.09 114 THR A C 1
ATOM 912 O O . THR A 1 114 ? -15.250 29.863 29.050 1.00 42.09 114 THR A O 1
ATOM 915 N N . THR A 1 115 ? -17.156 31.028 29.268 1.00 43.53 115 THR A N 1
ATOM 916 C CA . THR A 1 115 ? -16.731 32.396 28.954 1.00 43.53 115 THR A CA 1
ATOM 917 C C . THR A 1 115 ? -15.587 32.957 29.810 1.00 43.53 115 THR A C 1
ATOM 919 O O . THR A 1 115 ? -15.583 32.780 31.020 1.00 43.53 115 THR A O 1
ATOM 922 N N . GLU A 1 116 ? -14.745 33.749 29.128 1.00 43.25 116 GLU A N 1
ATOM 923 C CA . GLU A 1 116 ? -13.877 34.852 29.593 1.00 43.25 116 GLU A CA 1
ATOM 924 C C . GLU A 1 116 ? -12.598 34.544 30.396 1.00 43.25 116 GLU A C 1
ATOM 926 O O . GLU A 1 116 ? -12.628 34.210 31.573 1.00 43.25 116 GLU A O 1
ATOM 931 N N . GLY A 1 117 ? -11.449 34.825 29.764 1.00 35.91 117 GLY A N 1
ATOM 932 C CA . GLY A 1 117 ? -10.159 35.008 30.436 1.00 35.91 117 GLY A CA 1
ATOM 933 C C . GLY A 1 117 ? -8.975 34.829 29.487 1.00 35.91 117 GLY A C 1
ATOM 934 O O . GLY A 1 117 ? -8.719 33.730 29.021 1.00 35.91 117 GLY A O 1
ATOM 935 N N . LYS A 1 118 ? -8.286 35.925 29.157 1.00 49.06 118 LYS A N 1
ATOM 936 C CA . LYS A 1 118 ? -7.023 35.966 28.399 1.00 49.06 118 LYS A CA 1
ATOM 937 C C . LYS A 1 118 ? -5.982 35.008 28.981 1.00 49.06 118 LYS A C 1
ATOM 939 O O . LYS A 1 118 ? -5.664 35.188 30.143 1.00 49.06 118 LYS A O 1
ATOM 944 N N . GLU A 1 119 ? -5.301 34.236 28.135 1.00 36.88 119 GLU A N 1
ATOM 945 C CA . GLU A 1 119 ? -3.831 34.181 28.141 1.00 36.88 119 GLU A CA 1
ATOM 946 C C . GLU A 1 119 ? -3.249 33.380 26.970 1.00 36.88 119 GLU A C 1
ATOM 948 O O . GLU A 1 119 ? -3.691 32.298 26.596 1.00 36.88 119 GLU A O 1
ATOM 953 N N . GLN A 1 120 ? -2.260 34.012 26.352 1.00 50.06 120 GLN A N 1
ATOM 954 C CA . GLN A 1 120 ? -1.357 33.488 25.347 1.00 50.06 120 GLN A CA 1
ATOM 955 C C . GLN A 1 120 ? -0.275 32.711 26.098 1.00 50.06 120 GLN A C 1
ATOM 957 O O . GLN A 1 120 ? 0.511 33.340 26.797 1.00 50.06 120 GLN A O 1
ATOM 962 N N . LEU A 1 121 ? -0.224 31.384 25.973 1.00 41.34 121 LEU A N 1
ATOM 963 C CA . LEU A 1 121 ? 0.835 30.589 26.600 1.00 41.34 121 LEU A CA 1
ATOM 964 C C . LEU A 1 121 ? 1.504 29.663 25.578 1.00 41.34 121 LEU A C 1
ATOM 966 O O . LEU A 1 121 ? 0.971 28.656 25.118 1.00 41.34 121 LEU A O 1
ATOM 970 N N . THR A 1 122 ? 2.652 30.181 25.148 1.00 33.62 122 THR A N 1
ATOM 971 C CA . THR A 1 122 ? 3.929 29.526 24.858 1.00 33.62 122 THR A CA 1
ATOM 972 C C . THR A 1 122 ? 4.028 28.022 25.116 1.00 33.62 122 THR A C 1
ATOM 974 O O . THR A 1 122 ? 3.717 27.517 26.186 1.00 33.62 122 THR A O 1
ATOM 977 N N . PHE A 1 123 ? 4.577 27.338 24.114 1.00 43.59 123 PHE A N 1
ATOM 978 C CA . PHE A 1 123 ? 5.189 26.021 24.219 1.00 43.59 123 PHE A CA 1
ATOM 979 C C . PHE A 1 123 ? 6.452 26.101 25.099 1.00 43.59 123 PHE A C 1
ATOM 981 O O . PHE A 1 123 ? 7.436 26.715 24.692 1.00 43.59 123 PHE A O 1
ATOM 988 N N . GLU A 1 124 ? 6.402 25.487 26.280 1.00 36.09 124 GLU A N 1
ATOM 989 C CA . GLU A 1 124 ? 7.517 25.193 27.200 1.00 36.09 124 GLU A CA 1
ATOM 990 C C . GLU A 1 124 ? 7.051 23.962 28.017 1.00 36.09 124 GLU A C 1
ATOM 992 O O . GLU A 1 124 ? 5.942 23.977 28.535 1.00 36.09 124 GLU A O 1
ATOM 997 N N . SER A 1 125 ? 7.579 22.747 27.835 1.00 47.75 125 SER A N 1
ATOM 998 C CA . SER A 1 125 ? 8.779 22.154 28.459 1.00 47.75 125 SER A CA 1
ATOM 999 C C . SER A 1 125 ? 8.842 22.271 29.999 1.00 47.75 125 SER A C 1
ATOM 1001 O O . SER A 1 125 ? 9.026 23.373 30.496 1.00 47.75 125 SER A O 1
ATOM 1003 N N . GLY A 1 126 ? 8.790 21.123 30.705 1.00 36.38 126 GLY A N 1
ATOM 1004 C CA . GLY A 1 126 ? 8.974 20.928 32.170 1.00 36.38 126 GLY A CA 1
ATOM 1005 C C . GLY A 1 126 ? 7.685 20.450 32.872 1.00 36.38 126 GLY A C 1
ATOM 1006 O O . GLY A 1 126 ? 6.684 21.145 32.763 1.00 36.38 126 GLY A O 1
ATOM 1007 N N . GLU A 1 127 ? 7.553 19.183 33.318 1.00 39.09 127 GLU A N 1
ATOM 1008 C CA . GLU A 1 127 ? 7.890 18.640 34.675 1.00 39.09 127 GLU A CA 1
ATOM 1009 C C . GLU A 1 127 ? 7.040 19.319 35.782 1.00 39.09 127 GLU A C 1
ATOM 1011 O O . GLU A 1 127 ? 6.929 20.535 35.760 1.00 39.09 127 GLU A O 1
ATOM 1016 N N . GLU A 1 128 ? 6.379 18.722 36.782 1.00 40.66 128 GLU A N 1
ATOM 1017 C CA . GLU A 1 128 ? 6.209 17.395 37.410 1.00 40.66 128 GLU A CA 1
ATOM 1018 C C . GLU A 1 128 ? 5.067 17.539 38.468 1.00 40.66 128 GLU A C 1
ATOM 1020 O O . GLU A 1 128 ? 4.608 18.657 38.694 1.00 40.66 128 GLU A O 1
ATOM 1025 N N . GLU A 1 129 ? 4.619 16.422 39.068 1.00 40.31 129 GLU A N 1
ATOM 1026 C CA . GLU A 1 129 ? 4.029 16.202 40.425 1.00 40.31 129 GLU A CA 1
ATOM 1027 C C . GLU A 1 129 ? 2.999 15.049 40.321 1.00 40.31 129 GLU A C 1
ATOM 1029 O O . GLU A 1 129 ? 1.941 15.208 39.712 1.00 40.31 129 GLU A O 1
ATOM 1034 N N . GLU A 1 130 ? 3.374 13.784 40.559 1.00 41.31 130 GLU A N 1
ATOM 1035 C CA . GLU A 1 130 ? 3.646 13.068 41.834 1.00 41.31 130 GLU A CA 1
ATOM 1036 C C . GLU A 1 130 ? 2.385 12.562 42.573 1.00 41.31 130 GLU A C 1
ATOM 1038 O O . GLU A 1 130 ? 1.312 13.140 42.454 1.00 41.31 130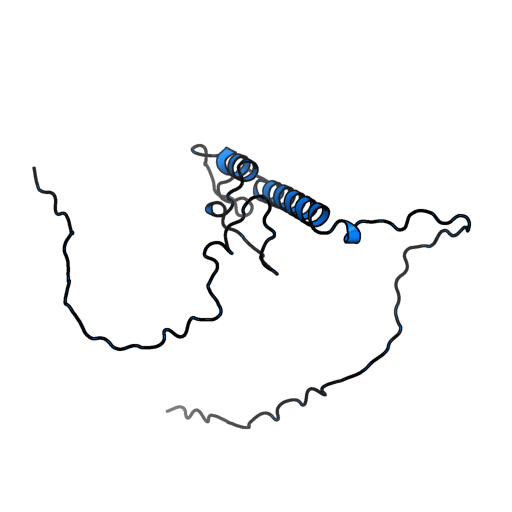 GLU A O 1
ATOM 1043 N N . GLU A 1 131 ? 2.576 11.460 43.320 1.00 38.22 131 GLU A N 1
ATOM 1044 C CA . GLU A 1 131 ? 1.635 10.545 44.015 1.00 38.22 131 GLU A CA 1
ATOM 1045 C C . GLU A 1 131 ? 1.158 9.337 43.166 1.00 38.22 131 GLU A C 1
ATOM 1047 O O . GLU A 1 131 ? 0.507 9.491 42.138 1.00 38.22 131 GLU A O 1
ATOM 1052 N N . GLU A 1 132 ? 1.425 8.065 43.488 1.00 42.22 132 GLU A N 1
ATOM 1053 C CA . GLU A 1 132 ? 1.979 7.418 44.684 1.00 42.22 132 GLU A CA 1
ATOM 1054 C C . GLU A 1 132 ? 2.754 6.145 44.288 1.00 42.22 132 GLU A C 1
ATOM 1056 O O . GLU A 1 132 ? 2.449 5.445 43.319 1.00 42.22 132 GLU A O 1
ATOM 1061 N N . GLU A 1 133 ? 3.774 5.892 45.090 1.00 43.69 133 GLU A N 1
ATOM 1062 C CA . GLU A 1 133 ? 4.855 4.925 45.003 1.00 43.69 133 GLU A CA 1
ATOM 1063 C C . GLU A 1 133 ? 4.409 3.531 45.500 1.00 43.69 133 GLU A C 1
ATOM 1065 O O . GLU A 1 133 ? 4.084 3.346 46.668 1.00 43.69 133 GLU A O 1
ATOM 1070 N N . GLU A 1 134 ? 4.451 2.516 44.634 1.00 47.12 134 GLU A N 1
ATOM 1071 C CA . GLU A 1 134 ? 4.775 1.141 45.046 1.00 47.12 134 GLU A CA 1
ATOM 1072 C C . GLU A 1 134 ? 5.950 0.690 44.168 1.00 47.12 134 GLU A C 1
ATOM 1074 O O . GLU A 1 134 ? 5.795 0.016 43.148 1.00 47.12 134 GLU A O 1
ATOM 1079 N N . GLU A 1 135 ? 7.156 1.142 44.525 1.00 43.25 135 GLU A N 1
ATOM 1080 C CA . GLU A 1 135 ? 8.389 0.556 44.006 1.00 43.25 135 GLU A CA 1
ATOM 1081 C C . GLU A 1 135 ? 8.471 -0.907 44.471 1.00 43.25 135 GLU A C 1
ATOM 1083 O O . GLU A 1 135 ? 8.894 -1.212 45.590 1.00 43.25 135 GLU A O 1
ATOM 1088 N N . GLU A 1 136 ? 8.146 -1.855 43.591 1.00 51.34 136 GLU A N 1
ATOM 1089 C CA . GLU A 1 136 ? 8.789 -3.163 43.675 1.00 51.34 136 GLU A CA 1
ATOM 1090 C C . GLU A 1 136 ? 10.273 -2.962 43.350 1.00 51.34 136 GLU A C 1
ATOM 1092 O O . GLU A 1 136 ? 10.694 -3.002 42.194 1.00 51.34 136 GLU A O 1
ATOM 1097 N N . VAL A 1 137 ? 11.060 -2.707 44.400 1.00 55.12 137 VAL A N 1
ATOM 1098 C CA . VAL A 1 137 ? 12.523 -2.667 44.386 1.00 55.12 137 VAL A CA 1
ATOM 1099 C C . VAL A 1 137 ? 13.029 -3.884 43.616 1.00 55.12 137 VAL A C 1
ATOM 1101 O O . VAL A 1 137 ? 13.042 -5.009 44.128 1.00 55.12 137 VAL A O 1
ATOM 1104 N N . PHE A 1 138 ? 13.441 -3.661 42.368 1.00 58.47 138 PHE A N 1
ATOM 1105 C CA . PHE A 1 138 ? 14.012 -4.695 41.523 1.00 58.47 138 PHE A CA 1
ATOM 1106 C C . PHE A 1 138 ? 15.359 -5.084 42.122 1.00 58.47 138 PHE A C 1
ATOM 1108 O O . PHE A 1 138 ? 16.382 -4.444 41.880 1.00 58.47 138 PHE A O 1
ATOM 1115 N N . LYS A 1 139 ? 15.358 -6.124 42.959 1.00 70.62 139 LYS A N 1
ATOM 1116 C CA . LYS A 1 139 ? 16.589 -6.734 43.450 1.00 70.62 139 LYS A CA 1
ATOM 1117 C C . LYS A 1 139 ? 17.309 -7.319 42.238 1.00 70.62 139 LYS A C 1
ATOM 1119 O O . LYS A 1 139 ? 16.742 -8.210 41.600 1.00 70.62 139 LYS A O 1
ATOM 1124 N N . PRO A 1 140 ? 18.530 -6.865 41.905 1.00 62.78 140 PRO A N 1
ATOM 1125 C CA . PRO A 1 140 ? 19.349 -7.580 40.944 1.00 62.78 140 PRO A CA 1
ATOM 1126 C C . PRO A 1 140 ? 19.452 -9.025 41.431 1.00 62.78 140 PRO A C 1
ATOM 1128 O O . PRO A 1 140 ? 19.813 -9.259 42.586 1.00 62.78 140 PRO A O 1
ATOM 1131 N N . SER A 1 141 ? 19.052 -9.980 40.589 1.00 69.38 141 SER A N 1
ATOM 1132 C CA . SER A 1 141 ? 19.288 -11.391 40.875 1.00 69.38 141 SER A CA 1
ATOM 1133 C C . SER A 1 141 ? 20.783 -11.551 41.099 1.00 69.38 141 SER A C 1
ATOM 1135 O O . SER A 1 141 ? 21.566 -11.241 40.201 1.00 69.38 141 SER A O 1
ATOM 1137 N N . ASP A 1 142 ? 21.150 -12.002 42.296 1.00 70.69 142 ASP A N 1
ATOM 1138 C CA . ASP A 1 142 ? 22.519 -12.366 42.631 1.00 70.69 142 ASP A CA 1
ATOM 1139 C C . ASP A 1 142 ? 22.993 -13.363 41.569 1.00 70.69 142 ASP A C 1
ATOM 1141 O O . ASP A 1 142 ? 22.340 -14.386 41.324 1.00 70.69 142 ASP A O 1
ATOM 1145 N N . GLY A 1 143 ? 24.014 -12.969 40.812 1.00 63.19 143 GLY A N 1
ATOM 1146 C CA . GLY A 1 143 ? 24.483 -13.724 39.661 1.00 63.19 143 GLY A CA 1
ATOM 1147 C C . GLY A 1 143 ? 24.994 -15.073 40.141 1.00 63.19 143 GLY A C 1
ATOM 1148 O O . GLY A 1 143 ? 25.929 -15.130 40.931 1.00 63.19 143 GLY A O 1
ATOM 1149 N N . SER A 1 144 ? 24.389 -16.169 39.688 1.00 63.38 144 SER A N 1
ATOM 1150 C CA . SER A 1 144 ? 24.897 -17.495 40.027 1.00 63.38 144 SER A CA 1
ATOM 1151 C C . SER A 1 144 ? 26.270 -17.700 39.374 1.00 63.38 144 SER A C 1
ATOM 1153 O O . SER A 1 144 ? 26.363 -17.725 38.145 1.00 63.38 144 SER A O 1
ATOM 1155 N N . GLU A 1 145 ? 27.311 -17.874 40.194 1.00 63.19 145 GLU A N 1
ATOM 1156 C CA . GLU A 1 145 ? 28.699 -18.240 39.845 1.00 63.19 145 GLU A CA 1
ATOM 1157 C C . GLU A 1 145 ? 28.818 -19.660 39.248 1.00 63.19 145 GLU A C 1
ATOM 1159 O O . GLU A 1 145 ? 29.618 -20.489 39.678 1.00 63.19 145 GLU A O 1
ATOM 1164 N N . ASN A 1 146 ? 28.018 -20.004 38.241 1.00 63.84 146 ASN A N 1
ATOM 1165 C CA . ASN A 1 146 ? 28.236 -21.244 37.505 1.00 63.84 146 ASN A CA 1
ATOM 1166 C C . ASN A 1 146 ? 29.307 -21.014 36.429 1.00 63.84 146 ASN A C 1
ATOM 1168 O O . ASN A 1 146 ? 28.996 -20.876 35.247 1.00 63.84 146 ASN A O 1
ATOM 1172 N N . GLU A 1 147 ? 30.575 -20.977 36.853 1.00 68.06 147 GLU A N 1
ATOM 1173 C CA . GLU A 1 147 ? 31.723 -21.159 35.963 1.00 68.06 147 GLU A CA 1
ATOM 1174 C C . GLU A 1 147 ? 31.636 -22.555 35.329 1.00 68.06 147 GLU A C 1
ATOM 1176 O O . GLU A 1 147 ? 31.818 -23.583 35.980 1.00 68.06 147 GLU A O 1
ATOM 1181 N N . MET A 1 148 ? 31.309 -22.606 34.038 1.00 72.50 148 MET A N 1
ATOM 1182 C CA . MET A 1 148 ? 31.541 -23.797 33.225 1.00 72.50 148 MET A CA 1
ATOM 1183 C C . MET A 1 148 ? 33.017 -23.811 32.827 1.00 72.50 148 MET A C 1
ATOM 1185 O O . MET A 1 148 ? 33.401 -23.186 31.840 1.00 72.50 148 MET A O 1
ATOM 1189 N N . GLU A 1 149 ? 33.855 -24.501 33.598 1.00 67.75 149 GLU A N 1
ATOM 1190 C CA . GLU A 1 149 ? 35.227 -24.782 33.176 1.00 67.75 149 GLU A CA 1
ATOM 1191 C C . GLU A 1 149 ? 35.187 -25.589 31.870 1.00 67.75 149 GLU A C 1
ATOM 1193 O O . GLU A 1 149 ? 34.708 -26.724 31.819 1.00 67.75 149 GLU A O 1
ATOM 1198 N N . THR A 1 150 ? 35.651 -24.987 30.775 1.00 71.69 150 THR A N 1
ATOM 1199 C CA . THR A 1 150 ? 35.886 -25.700 29.519 1.00 71.69 150 THR A CA 1
ATOM 1200 C C . THR A 1 150 ? 37.349 -26.113 29.469 1.00 71.69 150 THR A C 1
ATOM 1202 O O . THR A 1 150 ? 38.210 -25.305 29.117 1.00 71.69 150 THR A O 1
ATOM 1205 N N . GLU A 1 151 ? 37.638 -27.365 29.817 1.00 71.38 151 GLU A N 1
ATOM 1206 C CA . GLU A 1 151 ? 38.939 -27.970 29.537 1.00 71.38 151 GLU A CA 1
ATOM 1207 C C . GLU A 1 151 ? 39.102 -28.158 28.020 1.00 71.38 151 GLU A C 1
ATOM 1209 O O . GLU A 1 151 ? 38.272 -28.770 27.344 1.00 71.38 151 GLU A O 1
ATOM 1214 N N . ILE A 1 152 ? 40.183 -27.602 27.479 1.00 70.56 152 ILE A N 1
ATOM 1215 C CA . ILE A 1 152 ? 40.677 -27.873 26.126 1.00 70.56 152 ILE A CA 1
ATOM 1216 C C . ILE A 1 152 ? 41.578 -29.112 26.188 1.00 70.56 152 ILE A C 1
ATOM 1218 O O . ILE A 1 152 ? 42.588 -29.096 26.890 1.00 70.56 152 ILE A O 1
ATOM 1222 N N . LEU A 1 153 ? 41.184 -30.171 25.472 1.00 62.44 153 LEU A N 1
ATOM 1223 C CA . LEU A 1 153 ? 41.992 -31.376 25.220 1.00 62.44 153 LEU A CA 1
ATOM 1224 C C . LEU A 1 153 ? 43.119 -31.106 24.217 1.00 62.44 153 LEU A C 1
ATOM 1226 O O . LEU A 1 153 ? 42.850 -30.418 23.203 1.00 62.44 153 LEU A O 1
#

InterPro domains:
  IPR040454 Transcription factor IIIC subunit Tfc1/Sfc1 [PTHR13230] (25-152)

Radius of gyration: 29.19 Å; chains: 1; bounding box: 59×83×69 Å

Secondary structure (DSSP, 8-state):
-------------------------S----TTTT-EETTPPPPTT-----GGGEE-HHHHHHHGGGTT-----BTTTBTSPTTHHHHHHHHHHHHHHHHHHHH-GGGG------------------------------PPPPPP---------